Protein AF-A0AAU5V7B5-F1 (afdb_monomer_lite)

pLDDT: mean 93.6, std 5.49, range [59.88, 98.06]

Sequence (123 aa):
MTKDEALDRLRQLARAQAFGRHVGSDRLIQAGLDALLADVDAPSLALLAGLGRREEHEARELFDHVVDELGLGFEVPADPTAARWALAHWLAAQIVDGSLDPATGADLIWVEAASELGYPNRL

Secondary structure (DSSP, 8-state):
--HHHHHHHHHHHHHHHHTT----HHHHHHHHHHHHHTT---TTHHHHHH--TTTTTTHHHHHHHHHHHTT---PPPSSHHHHHHHHHHHHHHHHHHTSS-HHHHHHHHIIIIITTTT--S--

Foldseek 3Di:
DALVVLLVLLLLVQVCVLLVHDDFLVSLLVSLLVNVVNVNDAPLSVVSVPDDPVCSVCNVVSSVRRCVRVVSHDHQDPPPLSNLVVVLVSLVVCCVVVVDPPVRSVVCNVPRRCVVNVNDPDD

Structure (mmCIF, N/CA/C/O backbone):
data_AF-A0AAU5V7B5-F1
#
_entry.id   AF-A0AAU5V7B5-F1
#
loop_
_atom_site.group_PDB
_atom_site.id
_atom_site.type_symbol
_atom_site.label_atom_id
_atom_site.label_alt_id
_atom_site.label_comp_id
_atom_site.label_asym_id
_atom_site.label_entity_id
_atom_site.label_seq_id
_atom_site.pdbx_PDB_ins_code
_atom_site.Cartn_x
_atom_site.Cartn_y
_atom_site.Cartn_z
_atom_site.occupancy
_atom_site.B_iso_or_equiv
_atom_site.auth_seq_id
_atom_site.auth_comp_id
_atom_site.auth_asym_id
_atom_site.auth_atom_id
_atom_site.pdbx_PDB_model_num
ATOM 1 N N . MET A 1 1 ? -16.663 -6.141 1.498 1.00 83.81 1 MET A N 1
ATOM 2 C CA . MET A 1 1 ? -15.204 -6.259 1.562 1.00 83.81 1 MET A CA 1
ATOM 3 C C . MET A 1 1 ? -14.858 -7.294 2.617 1.00 83.81 1 MET A C 1
ATOM 5 O O . MET A 1 1 ? -15.488 -7.285 3.669 1.00 83.81 1 MET A O 1
ATOM 9 N N . THR A 1 2 ? -13.959 -8.219 2.309 1.00 95.19 2 THR A N 1
ATOM 10 C CA . THR A 1 2 ? -13.491 -9.275 3.218 1.00 95.19 2 THR A CA 1
ATOM 11 C C . THR A 1 2 ? -12.223 -8.845 3.960 1.00 95.19 2 THR A C 1
ATOM 13 O O . THR A 1 2 ? -11.592 -7.850 3.605 1.00 95.19 2 THR A O 1
ATOM 16 N N . LYS A 1 3 ? -11.823 -9.613 4.982 1.00 96.06 3 LYS A N 1
ATOM 17 C CA . LYS A 1 3 ? -10.556 -9.400 5.698 1.00 96.06 3 LYS A CA 1
ATOM 18 C C . LYS A 1 3 ? -9.346 -9.447 4.762 1.00 96.06 3 LYS A C 1
ATOM 20 O O . LYS A 1 3 ? -8.467 -8.597 4.859 1.00 96.06 3 LYS A O 1
ATOM 25 N N . ASP A 1 4 ? -9.329 -10.403 3.836 1.00 95.62 4 ASP A N 1
ATOM 26 C CA . ASP A 1 4 ? -8.232 -10.565 2.877 1.00 95.62 4 ASP A CA 1
ATOM 27 C C . ASP A 1 4 ? -8.165 -9.387 1.899 1.00 95.62 4 ASP A C 1
ATOM 29 O O . ASP A 1 4 ? -7.092 -8.833 1.681 1.00 95.62 4 ASP A O 1
ATOM 33 N N . GLU A 1 5 ? -9.315 -8.931 1.391 1.00 94.50 5 GLU A N 1
ATOM 34 C CA . GLU A 1 5 ? -9.392 -7.746 0.525 1.00 94.50 5 GLU A CA 1
ATOM 35 C C . GLU A 1 5 ? -8.903 -6.481 1.246 1.00 94.50 5 GLU A C 1
ATOM 37 O O . GLU A 1 5 ? -8.205 -5.657 0.652 1.00 94.50 5 GLU A O 1
ATOM 42 N N . ALA A 1 6 ? -9.231 -6.329 2.533 1.00 96.50 6 ALA A N 1
ATOM 43 C CA . ALA A 1 6 ? -8.771 -5.202 3.334 1.00 96.50 6 ALA A CA 1
ATOM 44 C C . ALA A 1 6 ? -7.255 -5.254 3.592 1.00 96.50 6 ALA A C 1
ATOM 46 O O . ALA A 1 6 ? -6.567 -4.242 3.448 1.00 96.50 6 ALA A O 1
ATOM 47 N N . LEU A 1 7 ? -6.709 -6.433 3.913 1.00 97.12 7 LEU A N 1
ATOM 48 C CA . LEU A 1 7 ? -5.264 -6.627 4.072 1.00 97.12 7 LEU A CA 1
ATOM 49 C C . LEU A 1 7 ? -4.512 -6.349 2.771 1.00 97.12 7 LEU A C 1
ATOM 51 O O . LEU A 1 7 ? -3.491 -5.661 2.785 1.00 97.12 7 LEU A O 1
ATOM 55 N N . ASP A 1 8 ? -5.024 -6.828 1.640 1.00 94.69 8 ASP A N 1
ATOM 56 C CA . ASP A 1 8 ? -4.435 -6.545 0.335 1.00 94.69 8 ASP A CA 1
ATOM 57 C C . ASP A 1 8 ? -4.505 -5.056 0.006 1.00 94.69 8 ASP A C 1
ATOM 59 O O . ASP A 1 8 ? -3.530 -4.486 -0.488 1.00 94.69 8 ASP A O 1
ATOM 63 N N . ARG A 1 9 ? -5.598 -4.375 0.366 1.00 95.06 9 ARG A N 1
ATOM 64 C CA . ARG A 1 9 ? -5.693 -2.923 0.211 1.00 95.06 9 ARG A CA 1
ATOM 65 C C . ARG A 1 9 ? -4.625 -2.188 1.023 1.00 95.06 9 ARG A C 1
ATOM 67 O O . ARG A 1 9 ? -3.964 -1.307 0.469 1.00 95.06 9 ARG A O 1
ATOM 74 N N . LEU A 1 10 ? -4.423 -2.555 2.289 1.00 97.00 10 LEU A N 1
ATOM 75 C CA . LEU A 1 10 ? -3.373 -1.982 3.139 1.00 97.00 10 LEU A CA 1
ATOM 76 C C . LEU A 1 10 ? -1.974 -2.243 2.556 1.00 97.00 10 LEU A C 1
ATOM 78 O O . LEU A 1 10 ? -1.183 -1.307 2.446 1.00 97.00 10 LEU A O 1
ATOM 82 N N . ARG A 1 11 ? -1.691 -3.466 2.079 1.00 96.06 11 ARG A N 1
ATOM 83 C CA . ARG A 1 11 ? -0.420 -3.806 1.400 1.00 96.06 11 ARG A CA 1
ATOM 84 C C . ARG A 1 11 ? -0.171 -2.946 0.168 1.00 96.06 11 ARG A C 1
ATOM 86 O O . ARG A 1 11 ? 0.941 -2.464 -0.034 1.00 96.06 11 ARG A O 1
ATOM 93 N N . GLN A 1 12 ? -1.194 -2.742 -0.660 1.00 95.00 12 GLN A N 1
ATOM 94 C CA . GLN A 1 12 ? -1.072 -1.931 -1.872 1.00 95.00 12 GLN A CA 1
ATOM 95 C C . GLN A 1 12 ? -0.741 -0.473 -1.538 1.00 95.00 12 GLN A C 1
ATOM 97 O O . GLN A 1 12 ? 0.100 0.142 -2.197 1.00 95.00 12 GLN A O 1
ATOM 102 N N . LEU A 1 13 ? -1.360 0.075 -0.490 1.00 96.00 13 LEU A N 1
ATOM 103 C CA . LEU A 1 13 ? -1.061 1.424 -0.016 1.00 96.00 13 LEU A CA 1
ATOM 104 C C . LEU A 1 13 ? 0.353 1.509 0.567 1.00 96.00 13 LEU A C 1
ATOM 106 O O . LEU A 1 13 ? 1.095 2.402 0.169 1.00 96.00 13 LEU A O 1
ATOM 110 N N . ALA A 1 14 ? 0.762 0.561 1.415 1.00 96.44 14 ALA A N 1
ATOM 111 C CA . ALA A 1 14 ? 2.116 0.490 1.967 1.00 96.44 14 ALA A CA 1
ATOM 112 C C . ALA A 1 14 ? 3.182 0.445 0.864 1.00 96.44 14 ALA A C 1
ATOM 114 O O . ALA A 1 14 ? 4.141 1.215 0.872 1.00 96.44 14 ALA A O 1
ATOM 115 N N . ARG A 1 15 ? 2.968 -0.388 -0.160 1.00 95.81 15 ARG A N 1
ATOM 116 C CA . ARG A 1 15 ? 3.875 -0.496 -1.305 1.00 95.81 15 ARG A CA 1
ATOM 117 C C . ARG A 1 15 ? 3.933 0.784 -2.137 1.00 95.81 15 ARG A C 1
ATOM 119 O O . ARG A 1 15 ? 5.016 1.173 -2.570 1.00 95.81 15 ARG A O 1
ATOM 126 N N . ALA A 1 16 ? 2.806 1.470 -2.325 1.00 94.19 16 ALA A N 1
ATOM 127 C CA . ALA A 1 16 ? 2.794 2.775 -2.981 1.00 94.19 16 ALA A CA 1
ATOM 128 C C . ALA A 1 16 ? 3.651 3.794 -2.211 1.00 94.19 16 ALA A C 1
ATOM 130 O O . ALA A 1 16 ? 4.448 4.504 -2.826 1.00 94.19 16 ALA A O 1
ATOM 131 N N . GLN A 1 17 ? 3.535 3.830 -0.879 1.00 93.31 17 GLN A N 1
ATOM 132 C CA . GLN A 1 17 ? 4.354 4.706 -0.040 1.00 93.31 17 GLN A CA 1
ATOM 133 C C . GLN A 1 17 ? 5.844 4.356 -0.108 1.00 93.31 17 GLN A C 1
ATOM 135 O O . GLN A 1 17 ? 6.666 5.260 -0.239 1.00 93.31 17 GLN A O 1
ATOM 140 N N . ALA A 1 18 ? 6.186 3.065 -0.085 1.00 94.25 18 ALA A N 1
ATOM 141 C CA . ALA A 1 18 ? 7.564 2.591 -0.181 1.00 94.25 18 ALA A CA 1
ATOM 142 C C . ALA A 1 18 ? 8.238 3.030 -1.493 1.00 94.25 18 ALA A C 1
ATOM 144 O O . ALA A 1 18 ? 9.394 3.443 -1.493 1.00 94.25 18 ALA A O 1
ATOM 145 N N . PHE A 1 19 ? 7.497 3.042 -2.606 1.00 93.19 19 PHE A N 1
ATOM 146 C CA . PHE A 1 19 ? 7.961 3.610 -3.879 1.00 93.19 19 PHE A CA 1
ATOM 147 C C . PHE A 1 19 ? 7.942 5.151 -3.931 1.00 93.19 19 PHE A C 1
ATOM 149 O O . PHE A 1 19 ? 8.151 5.734 -4.993 1.00 93.19 19 PHE A O 1
ATOM 156 N N . GLY A 1 20 ? 7.679 5.831 -2.813 1.00 90.62 20 GLY A N 1
ATOM 157 C CA . GLY A 1 20 ? 7.639 7.290 -2.722 1.00 90.62 20 GLY A CA 1
ATOM 158 C C . GLY A 1 20 ? 6.394 7.925 -3.344 1.00 90.62 20 GLY A C 1
ATOM 159 O O . GLY A 1 20 ? 6.364 9.139 -3.551 1.00 90.62 20 GLY A O 1
ATOM 160 N N . ARG A 1 21 ? 5.353 7.143 -3.660 1.00 90.25 21 ARG A N 1
ATOM 161 C CA . ARG A 1 21 ? 4.119 7.682 -4.243 1.00 90.25 21 ARG A CA 1
ATOM 162 C C . ARG A 1 21 ? 3.285 8.357 -3.160 1.00 90.25 21 ARG A C 1
ATOM 164 O O . ARG A 1 21 ? 3.111 7.844 -2.053 1.00 90.25 21 ARG A O 1
ATOM 171 N N . HIS A 1 22 ? 2.726 9.515 -3.498 1.00 89.50 22 HIS A N 1
ATOM 172 C CA . HIS A 1 22 ? 1.836 10.225 -2.591 1.00 89.50 22 HIS A CA 1
ATOM 173 C C . HIS A 1 22 ? 0.508 9.469 -2.435 1.00 89.50 22 HIS A C 1
ATOM 175 O O . HIS A 1 22 ? -0.146 9.113 -3.417 1.00 89.50 22 HIS A O 1
ATOM 181 N N . VAL A 1 23 ? 0.102 9.259 -1.183 1.00 91.00 23 VAL A N 1
ATOM 182 C CA . VAL A 1 23 ? -1.187 8.673 -0.807 1.00 91.00 23 VAL A CA 1
ATOM 183 C C . VAL A 1 23 ? -1.859 9.658 0.139 1.00 91.00 23 VAL A C 1
ATOM 185 O O . VAL A 1 23 ? -1.293 9.969 1.188 1.00 91.00 23 VAL A O 1
ATOM 188 N N . GLY A 1 24 ? -3.027 10.164 -0.256 1.00 92.94 24 GLY A N 1
ATOM 189 C CA . GLY A 1 24 ? -3.793 11.113 0.548 1.00 92.94 24 GLY A CA 1
ATOM 190 C C . GLY A 1 24 ? -4.235 10.507 1.879 1.00 92.94 24 GLY A C 1
ATOM 191 O O . GLY A 1 24 ? -4.549 9.315 1.949 1.00 92.94 24 GLY A O 1
ATOM 192 N N . SER A 1 25 ? -4.246 11.325 2.932 1.00 94.38 25 SER A N 1
ATOM 193 C CA . SER A 1 25 ? -4.656 10.912 4.279 1.00 94.38 25 SER A CA 1
ATOM 194 C C . SER A 1 25 ? -6.071 10.336 4.305 1.00 94.38 25 SER A C 1
ATOM 196 O O . SER A 1 25 ? -6.314 9.347 4.988 1.00 94.38 25 SER A O 1
ATOM 198 N N . ASP A 1 26 ? -6.980 10.883 3.495 1.00 94.19 26 ASP A N 1
ATOM 199 C CA . ASP A 1 26 ? -8.343 10.384 3.307 1.00 94.19 26 ASP A CA 1
ATOM 200 C C . ASP A 1 26 ? -8.361 8.902 2.912 1.00 94.19 26 ASP A C 1
ATOM 202 O O . ASP A 1 26 ? -9.105 8.109 3.486 1.00 94.19 26 ASP A O 1
ATOM 206 N N . ARG A 1 27 ? -7.488 8.497 1.984 1.00 95.19 27 ARG A N 1
ATOM 207 C CA . ARG A 1 27 ? -7.382 7.104 1.539 1.00 95.19 27 ARG A CA 1
ATOM 208 C C . ARG A 1 27 ? -6.812 6.187 2.614 1.00 95.19 27 ARG A C 1
ATOM 210 O O . ARG A 1 27 ? -7.239 5.038 2.684 1.00 95.19 27 ARG A O 1
ATOM 217 N N . LEU A 1 28 ? -5.865 6.672 3.418 1.00 96.94 28 LEU A N 1
ATOM 218 C CA . LEU A 1 28 ? -5.295 5.904 4.531 1.00 96.94 28 LEU A CA 1
ATOM 219 C C . LEU A 1 28 ? -6.347 5.666 5.618 1.00 96.94 28 LEU A C 1
ATOM 221 O O . LEU A 1 28 ? -6.539 4.531 6.041 1.00 96.94 28 LEU A O 1
ATOM 225 N N . ILE A 1 29 ? -7.079 6.717 5.995 1.00 96.81 29 ILE A N 1
ATOM 226 C CA . ILE A 1 29 ? -8.157 6.654 6.991 1.00 96.81 29 ILE A CA 1
ATOM 227 C C . ILE A 1 29 ? -9.269 5.718 6.515 1.00 96.81 29 ILE A C 1
ATOM 229 O O . ILE A 1 29 ? -9.702 4.849 7.268 1.00 96.81 29 ILE A O 1
ATOM 233 N N . GLN A 1 30 ? -9.705 5.847 5.255 1.00 96.38 30 GLN A N 1
ATOM 234 C CA . GLN A 1 30 ? -10.726 4.956 4.698 1.00 96.38 30 GLN A CA 1
ATOM 235 C C . GLN A 1 30 ? -10.263 3.499 4.681 1.00 96.38 30 GLN A C 1
ATOM 237 O O . GLN A 1 30 ? -11.014 2.644 5.128 1.00 96.38 30 GLN A O 1
ATOM 242 N N . ALA A 1 31 ? -9.024 3.211 4.265 1.00 97.06 31 ALA A N 1
ATOM 243 C CA . ALA A 1 31 ? -8.489 1.849 4.306 1.00 97.06 31 ALA A CA 1
ATOM 244 C C . ALA A 1 31 ? -8.382 1.294 5.740 1.00 97.06 31 ALA A C 1
ATOM 246 O O . ALA A 1 31 ? -8.601 0.103 5.954 1.00 97.06 31 ALA A O 1
ATOM 247 N N . GLY A 1 32 ? -8.081 2.153 6.718 1.00 97.12 32 GLY A N 1
ATOM 248 C CA . GLY A 1 32 ? -8.097 1.801 8.135 1.00 97.12 32 GLY A CA 1
ATOM 249 C C . GLY A 1 32 ? -9.496 1.429 8.633 1.00 97.12 32 GLY A C 1
ATOM 250 O O . GLY A 1 32 ? -9.672 0.389 9.264 1.00 97.12 32 GLY A O 1
ATOM 251 N N . LEU A 1 33 ? -10.504 2.242 8.302 1.00 97.12 33 LEU A N 1
ATOM 252 C CA . LEU A 1 33 ? -11.907 1.980 8.641 1.00 97.12 33 LEU A CA 1
ATOM 253 C C . LEU A 1 33 ? -12.415 0.690 7.996 1.00 97.12 33 LEU A C 1
ATOM 255 O O . LEU A 1 33 ? -13.033 -0.141 8.656 1.00 97.12 33 LEU A O 1
ATOM 259 N N . ASP A 1 34 ? -12.115 0.525 6.716 1.00 97.56 34 ASP A N 1
ATOM 260 C CA . ASP A 1 34 ? -12.403 -0.661 5.931 1.00 97.56 34 ASP A CA 1
ATOM 261 C C . ASP A 1 34 ? -11.847 -1.921 6.619 1.00 97.56 34 ASP A C 1
ATOM 263 O O . ASP A 1 34 ? -12.585 -2.876 6.877 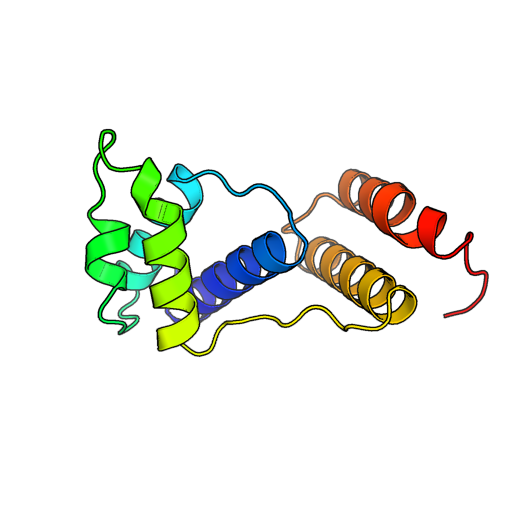1.00 97.56 34 ASP A O 1
ATOM 267 N N . ALA A 1 35 ? -10.562 -1.919 6.976 1.00 97.75 35 ALA A N 1
ATOM 268 C CA . ALA A 1 35 ? -9.925 -3.041 7.659 1.00 97.75 35 ALA A CA 1
ATOM 269 C C . ALA A 1 35 ? -10.494 -3.294 9.063 1.00 97.75 35 ALA A C 1
ATOM 271 O O . ALA A 1 35 ? -10.690 -4.453 9.436 1.00 97.75 35 ALA A O 1
ATOM 272 N N . LEU A 1 36 ? -10.827 -2.238 9.811 1.00 97.25 36 LEU A N 1
ATOM 273 C CA . LEU A 1 36 ? -11.462 -2.360 11.123 1.00 97.25 36 LEU A CA 1
ATOM 274 C C . LEU A 1 36 ? -12.840 -3.034 11.019 1.00 97.25 36 LEU A C 1
ATOM 276 O O . LEU A 1 36 ? -13.150 -3.929 11.799 1.00 97.25 36 LEU A O 1
ATOM 280 N N . LEU A 1 37 ? -13.651 -2.649 10.028 1.00 97.44 37 LEU A N 1
ATOM 281 C CA . LEU A 1 37 ? -14.962 -3.255 9.761 1.00 97.44 37 LEU A CA 1
ATOM 282 C C . LEU A 1 37 ? -14.869 -4.704 9.257 1.00 97.44 37 LEU A C 1
ATOM 284 O O . LEU A 1 37 ? -15.859 -5.433 9.310 1.00 97.44 37 LEU A O 1
ATOM 288 N N . ALA A 1 38 ? -13.703 -5.112 8.759 1.00 97.62 38 ALA A N 1
ATOM 289 C CA . ALA A 1 38 ? -13.416 -6.464 8.293 1.00 97.62 38 ALA A CA 1
ATOM 290 C C . ALA A 1 38 ? -12.736 -7.349 9.363 1.00 97.62 38 ALA A C 1
ATOM 292 O O . ALA A 1 38 ? -12.173 -8.392 9.020 1.00 97.62 38 ALA A O 1
ATOM 293 N N . ASP A 1 39 ? -12.770 -6.943 10.638 1.00 96.81 39 ASP A N 1
ATOM 294 C CA . ASP A 1 39 ? -12.166 -7.650 11.778 1.00 96.81 39 ASP A CA 1
ATOM 295 C C . ASP A 1 39 ? -10.642 -7.890 11.624 1.00 96.81 39 ASP A C 1
ATOM 297 O O . ASP A 1 39 ? -10.097 -8.932 12.022 1.00 96.81 39 ASP A O 1
ATOM 301 N N . VAL A 1 40 ? -9.919 -6.944 11.007 1.00 97.62 40 VAL A N 1
ATOM 302 C CA . VAL A 1 40 ? -8.448 -6.892 11.084 1.00 97.62 40 VAL A CA 1
ATOM 303 C C . VAL A 1 40 ? -8.048 -6.402 12.476 1.00 97.62 40 VAL A C 1
ATOM 305 O O . VAL A 1 40 ? -8.589 -5.420 12.973 1.00 97.62 40 VAL A O 1
ATOM 308 N N . ASP A 1 41 ? -7.099 -7.096 13.103 1.00 95.31 41 ASP A N 1
ATOM 309 C CA . ASP A 1 41 ? -6.661 -6.812 14.470 1.00 95.31 41 ASP A CA 1
ATOM 310 C C . ASP A 1 41 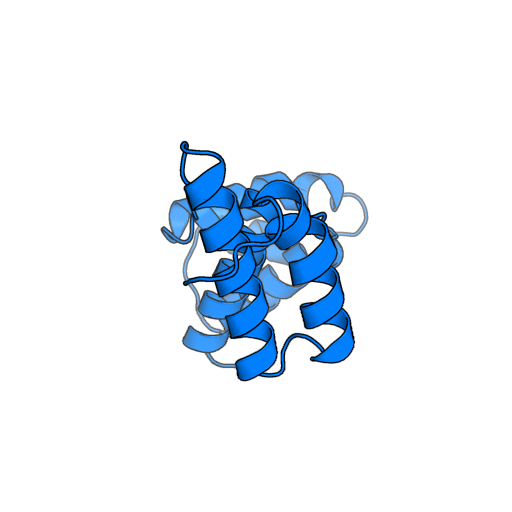? -5.266 -6.181 14.453 1.00 95.31 41 ASP A C 1
ATOM 312 O O . ASP A 1 41 ? -4.292 -6.835 14.077 1.00 95.31 41 ASP A O 1
ATOM 316 N N . ALA A 1 42 ? -5.202 -4.899 14.807 1.00 96.12 42 ALA A N 1
ATOM 317 C CA . ALA A 1 42 ? -3.979 -4.118 14.948 1.00 96.12 42 ALA A CA 1
ATOM 318 C C . ALA A 1 42 ? -4.235 -2.947 15.920 1.00 96.12 42 ALA A C 1
ATOM 320 O O . ALA A 1 42 ? -5.207 -2.207 15.722 1.00 96.12 42 ALA A O 1
ATOM 321 N N . PRO A 1 43 ? -3.406 -2.758 16.966 1.00 95.31 43 PRO A N 1
ATOM 322 C CA . PRO A 1 43 ? -3.600 -1.706 17.965 1.00 95.31 43 PRO A CA 1
ATOM 323 C C . PRO A 1 43 ? -3.793 -0.301 17.382 1.00 95.31 43 PRO A C 1
ATOM 325 O O . PRO A 1 43 ? -4.666 0.442 17.838 1.00 95.31 43 PRO A O 1
ATOM 328 N N . SER A 1 44 ? -3.021 0.055 16.354 1.00 97.25 44 SER A N 1
ATOM 329 C CA . SER A 1 44 ? -3.052 1.392 15.752 1.00 97.25 44 SER A CA 1
ATOM 330 C C . SER A 1 44 ? -4.197 1.583 14.747 1.00 97.25 44 SER A C 1
ATOM 332 O O . SER A 1 44 ? -4.502 2.709 14.349 1.00 97.25 44 SER A O 1
ATOM 334 N N . LEU A 1 45 ? -4.895 0.507 14.365 1.00 9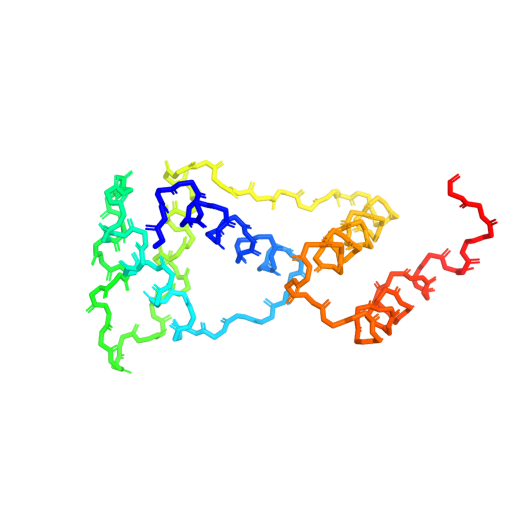7.19 45 LEU A N 1
ATOM 335 C CA . LEU A 1 45 ? -5.925 0.539 13.322 1.00 97.19 45 LEU A CA 1
ATOM 336 C C . LEU A 1 45 ? -7.166 1.328 13.735 1.00 97.19 45 LEU A C 1
ATOM 338 O O . LEU A 1 45 ? -7.694 2.115 12.950 1.00 97.19 45 LEU A O 1
ATOM 342 N N . ALA A 1 46 ? -7.615 1.151 14.979 1.00 95.88 46 ALA A N 1
ATOM 343 C CA . ALA A 1 46 ? -8.759 1.889 15.506 1.00 95.88 46 ALA A CA 1
ATOM 344 C C . ALA A 1 46 ? -8.471 3.396 15.610 1.00 95.88 46 ALA A C 1
ATOM 346 O O . ALA A 1 46 ? -9.370 4.207 15.390 1.00 95.88 46 ALA A O 1
ATOM 347 N N . LEU A 1 47 ? -7.218 3.770 15.900 1.00 97.12 47 LEU A N 1
ATOM 348 C CA . LEU A 1 47 ? -6.784 5.167 15.936 1.00 97.12 47 LEU A CA 1
ATOM 349 C C . LEU A 1 47 ? -6.799 5.771 14.530 1.00 97.12 47 LEU A C 1
ATOM 351 O O . LEU A 1 47 ? -7.418 6.811 14.328 1.00 97.12 47 LEU A O 1
ATOM 355 N N . LEU A 1 48 ? -6.212 5.076 13.548 1.00 97.44 48 LEU A N 1
ATOM 356 C CA . LEU A 1 48 ? -6.219 5.494 12.144 1.00 97.44 48 LEU A CA 1
ATOM 357 C C . LEU A 1 48 ? -7.646 5.677 11.602 1.00 97.44 48 LEU A C 1
ATOM 359 O O . LEU A 1 48 ? -7.950 6.695 10.983 1.00 97.44 48 LEU A O 1
ATOM 363 N N . ALA A 1 49 ? -8.526 4.702 11.844 1.00 96.44 49 ALA A N 1
ATOM 364 C CA . ALA A 1 49 ? -9.919 4.733 11.398 1.00 96.44 49 ALA A CA 1
ATOM 365 C C . ALA A 1 49 ? -10.739 5.852 12.067 1.00 96.44 49 ALA A C 1
ATOM 367 O O . ALA A 1 49 ? -11.737 6.309 11.509 1.00 96.44 49 ALA A O 1
ATOM 368 N N . GLY A 1 50 ? -10.334 6.267 13.270 1.00 95.06 50 GLY A N 1
ATOM 369 C CA . GLY A 1 50 ? -11.010 7.277 14.077 1.00 95.06 50 GLY A CA 1
ATOM 370 C C . GLY A 1 50 ? -10.599 8.721 13.789 1.00 95.06 50 GLY A C 1
ATOM 371 O O . GLY A 1 50 ? -11.225 9.625 14.345 1.00 95.06 50 GLY A O 1
ATOM 372 N N . LEU A 1 51 ? -9.584 8.959 12.950 1.00 95.25 51 LEU A N 1
ATOM 373 C CA . LEU A 1 51 ? -9.061 10.305 12.705 1.00 95.25 51 LEU A CA 1
ATOM 374 C C . LEU A 1 51 ? -10.118 11.242 12.109 1.00 95.25 51 LEU A C 1
ATOM 376 O O . LEU A 1 51 ? -10.730 10.968 11.072 1.00 95.25 51 LEU A O 1
ATOM 380 N N . GLY A 1 52 ? -10.293 12.400 12.748 1.00 87.88 52 GLY A N 1
ATOM 381 C CA . GLY A 1 52 ? -11.112 13.482 12.223 1.00 87.88 52 GLY A CA 1
ATOM 382 C C . GLY A 1 52 ? -10.352 14.377 11.239 1.00 87.88 52 GLY A C 1
ATOM 383 O O . GLY A 1 52 ? -9.129 14.353 11.139 1.00 87.88 52 GLY A O 1
ATOM 384 N N . ARG A 1 53 ? -11.073 15.291 10.572 1.00 82.31 53 ARG A N 1
ATOM 385 C CA . ARG A 1 53 ? -10.490 16.242 9.594 1.00 82.31 53 ARG A CA 1
ATOM 386 C C . ARG A 1 53 ? -9.326 17.093 10.122 1.00 82.31 53 ARG A C 1
ATOM 388 O O . ARG A 1 53 ? -8.549 17.619 9.337 1.00 82.31 53 ARG A O 1
ATOM 395 N N . ARG A 1 54 ? -9.241 17.316 11.438 1.00 85.75 54 ARG A N 1
ATOM 396 C CA . ARG A 1 54 ? -8.165 18.118 12.056 1.00 85.75 54 ARG A CA 1
ATOM 397 C C . ARG A 1 54 ? -6.896 17.305 12.321 1.00 85.75 54 ARG A C 1
ATOM 399 O O . ARG A 1 54 ? -5.834 17.895 12.484 1.00 85.75 54 ARG A O 1
ATOM 406 N N . GLU A 1 55 ? -7.009 15.984 12.321 1.00 89.38 55 GLU A N 1
ATOM 407 C CA . GLU A 1 55 ? -5.953 15.037 12.688 1.00 89.38 55 GLU A CA 1
ATOM 408 C C . GLU A 1 55 ? -5.453 14.266 11.452 1.00 89.38 55 GLU A C 1
ATOM 410 O O . GLU A 1 55 ? -4.588 13.410 11.554 1.00 89.38 55 GLU A O 1
ATOM 415 N N . GLU A 1 56 ? -5.923 14.607 10.241 1.00 87.62 56 GLU A N 1
ATOM 416 C CA . GLU A 1 56 ? -5.498 13.975 8.976 1.00 87.62 56 GLU A CA 1
ATOM 417 C C . GLU A 1 56 ? -3.976 14.007 8.748 1.00 87.62 56 GLU A C 1
ATOM 419 O O . GLU A 1 56 ? -3.442 13.196 7.990 1.00 87.62 56 GLU A O 1
ATOM 424 N N . HIS A 1 57 ? -3.268 14.931 9.398 1.00 89.75 57 HIS A N 1
ATOM 425 C CA . HIS A 1 57 ? -1.812 15.007 9.363 1.00 89.75 57 HIS A CA 1
ATOM 426 C C . HIS A 1 57 ? -1.128 13.826 10.081 1.00 89.75 57 HIS A C 1
ATOM 428 O O . HIS A 1 57 ? -0.024 13.456 9.692 1.00 89.75 57 HIS A O 1
ATOM 434 N N . GLU A 1 58 ? -1.796 13.193 11.050 1.00 94.94 58 GLU A N 1
ATOM 435 C CA . GLU A 1 58 ? -1.320 12.013 11.794 1.00 94.94 58 GLU A CA 1
ATOM 436 C C . GLU A 1 58 ? -1.567 10.702 11.031 1.00 94.94 58 GLU A C 1
ATOM 438 O O . GLU A 1 58 ? -0.972 9.669 11.337 1.00 94.94 58 GLU A O 1
ATOM 443 N N . ALA A 1 59 ? -2.409 10.728 9.989 1.00 96.00 59 ALA A N 1
ATOM 444 C CA . ALA A 1 59 ? -2.811 9.532 9.246 1.00 96.00 59 ALA A CA 1
ATOM 445 C C . ALA A 1 59 ? -1.632 8.767 8.642 1.00 96.00 59 ALA A C 1
ATOM 447 O O . ALA A 1 59 ? -1.711 7.552 8.485 1.00 96.00 59 ALA A O 1
ATOM 448 N N . ARG A 1 60 ? -0.547 9.465 8.286 1.00 94.69 60 ARG A N 1
ATOM 449 C CA . ARG A 1 60 ? 0.657 8.821 7.758 1.00 94.69 60 ARG A CA 1
ATOM 450 C C . ARG A 1 60 ? 1.342 7.967 8.820 1.00 94.69 60 ARG A C 1
ATOM 452 O O . ARG A 1 60 ? 1.534 6.784 8.591 1.00 94.69 60 ARG A O 1
ATOM 459 N N . GLU A 1 61 ? 1.649 8.561 9.965 1.00 96.25 61 GLU A N 1
ATOM 460 C CA . GLU A 1 61 ? 2.360 7.897 11.061 1.00 96.25 61 GLU A CA 1
ATOM 461 C C . GLU A 1 61 ? 1.553 6.718 11.619 1.00 96.25 61 GLU A C 1
ATOM 463 O O . GLU A 1 61 ? 2.074 5.615 11.766 1.00 96.25 61 GLU A O 1
ATOM 468 N N . LEU A 1 62 ? 0.247 6.905 11.828 1.00 97.56 62 LEU A N 1
ATOM 469 C CA . LEU A 1 62 ? -0.632 5.823 12.278 1.00 97.56 62 LEU A CA 1
ATOM 470 C C . LEU A 1 62 ? -0.758 4.697 11.248 1.00 97.56 62 LEU A C 1
ATOM 472 O O . LEU A 1 62 ? -0.851 3.529 11.621 1.00 97.56 62 LEU A O 1
ATOM 476 N N . PHE A 1 63 ? -0.749 5.024 9.955 1.00 97.75 63 PHE A N 1
ATOM 477 C CA . PHE A 1 63 ? -0.734 4.006 8.913 1.00 97.75 63 PHE A CA 1
ATOM 478 C C . PHE A 1 63 ? 0.577 3.215 8.908 1.00 97.75 63 PHE A C 1
ATOM 480 O O . PHE A 1 63 ? 0.529 1.994 8.773 1.00 97.75 63 PHE A O 1
ATOM 487 N N . ASP A 1 64 ? 1.719 3.873 9.103 1.00 96.75 64 ASP A N 1
ATOM 488 C CA . ASP A 1 64 ? 3.017 3.200 9.190 1.00 96.75 64 ASP A CA 1
ATOM 489 C C . ASP A 1 64 ? 3.042 2.220 10.377 1.00 96.75 64 ASP A C 1
ATOM 491 O O . ASP A 1 64 ? 3.423 1.062 10.211 1.00 96.75 64 ASP A O 1
ATOM 495 N N . HIS A 1 65 ? 2.494 2.612 11.534 1.00 97.94 65 HIS A N 1
ATOM 496 C CA . HIS A 1 65 ? 2.319 1.698 12.667 1.00 97.94 65 HIS A CA 1
ATOM 497 C C . HIS A 1 65 ? 1.432 0.491 12.343 1.00 97.94 65 HIS A C 1
ATOM 499 O O . HIS A 1 65 ? 1.801 -0.635 12.664 1.00 97.94 65 HIS A O 1
ATOM 505 N N . VAL A 1 66 ? 0.293 0.690 11.670 1.00 98.06 66 VAL A N 1
ATOM 506 C CA . VAL A 1 66 ? -0.576 -0.422 11.237 1.00 98.06 66 VAL A CA 1
ATOM 507 C C . VAL A 1 66 ? 0.168 -1.377 10.301 1.00 98.06 66 VAL A C 1
ATOM 509 O O . VAL A 1 66 ? 0.032 -2.595 10.414 1.00 98.06 66 VAL A O 1
ATOM 512 N N . VAL A 1 67 ? 0.949 -0.838 9.363 1.00 97.81 67 VAL A N 1
ATOM 513 C CA . VAL A 1 67 ? 1.740 -1.630 8.414 1.00 97.81 67 VAL A CA 1
ATOM 514 C C . VAL A 1 67 ? 2.797 -2.463 9.136 1.00 97.81 6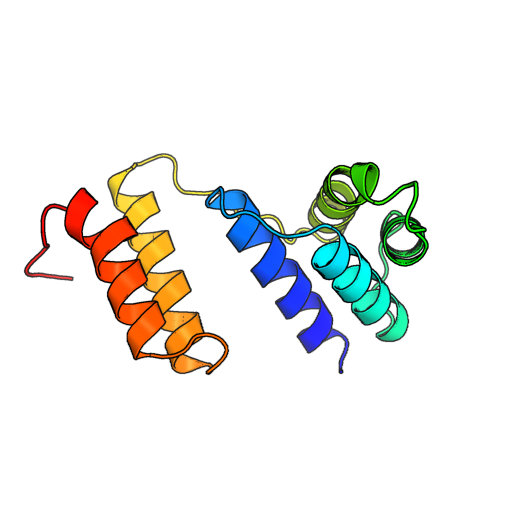7 VAL A C 1
ATOM 516 O O . VAL A 1 67 ? 2.942 -3.646 8.815 1.00 97.81 67 VAL A O 1
ATOM 519 N N . ASP A 1 68 ? 3.482 -1.881 10.118 1.00 97.44 68 ASP A N 1
ATOM 520 C CA . ASP A 1 68 ? 4.488 -2.567 10.929 1.00 97.44 68 ASP A CA 1
ATOM 521 C C . ASP A 1 68 ? 3.861 -3.654 11.817 1.00 97.44 68 ASP A C 1
ATOM 523 O O . ASP A 1 68 ? 4.323 -4.796 11.819 1.00 97.44 68 ASP A O 1
ATOM 527 N N . GLU A 1 69 ? 2.770 -3.335 12.520 1.00 97.94 69 GLU A N 1
ATOM 528 C CA . GLU A 1 69 ? 2.034 -4.261 13.395 1.00 97.94 69 GLU A CA 1
ATOM 529 C C . GLU A 1 69 ? 1.524 -5.494 12.634 1.00 97.94 69 GLU A C 1
ATOM 531 O O . GLU A 1 69 ? 1.574 -6.616 13.142 1.00 97.94 69 GLU A O 1
ATOM 536 N N . LEU A 1 70 ? 1.056 -5.293 11.399 1.00 96.81 70 LEU A N 1
ATOM 537 C CA . LEU A 1 70 ? 0.510 -6.348 10.544 1.00 96.81 70 LEU A CA 1
ATOM 538 C C . LEU A 1 70 ? 1.565 -7.027 9.653 1.00 96.81 70 LEU A C 1
ATOM 540 O O . LEU A 1 70 ? 1.226 -7.954 8.910 1.00 96.81 70 LEU A O 1
ATOM 544 N N . GLY A 1 71 ? 2.826 -6.580 9.686 1.00 96.31 71 GLY A N 1
ATOM 545 C CA . GLY A 1 71 ? 3.896 -7.111 8.838 1.00 96.31 71 GLY A CA 1
ATOM 546 C C . GLY A 1 71 ? 3.629 -6.936 7.337 1.00 96.31 71 GLY A C 1
ATOM 547 O O . GLY A 1 71 ? 3.939 -7.821 6.540 1.00 96.31 71 GLY A O 1
ATOM 548 N N . LEU A 1 72 ? 3.006 -5.820 6.947 1.00 95.38 72 LEU A N 1
ATOM 549 C CA . LEU A 1 72 ? 2.620 -5.515 5.560 1.00 95.38 72 LEU A CA 1
ATOM 550 C C . LEU A 1 72 ? 3.650 -4.648 4.827 1.00 95.38 72 LEU A C 1
ATOM 552 O O . LEU A 1 72 ? 3.414 -4.256 3.681 1.00 95.38 72 LEU A O 1
ATOM 556 N N . GLY A 1 73 ? 4.762 -4.327 5.492 1.00 91.38 73 GLY A N 1
ATOM 557 C CA . GLY A 1 73 ? 5.830 -3.503 4.946 1.00 91.38 73 GLY A CA 1
ATOM 558 C C . GLY A 1 73 ? 6.388 -4.069 3.641 1.00 91.38 73 GLY A C 1
ATOM 559 O O . GLY A 1 73 ? 6.497 -5.282 3.450 1.00 91.38 73 GLY A O 1
ATOM 560 N N . PHE A 1 74 ? 6.752 -3.170 2.730 1.00 93.06 74 PHE A N 1
ATOM 561 C CA . PHE A 1 74 ? 7.467 -3.511 1.507 1.00 93.06 74 PHE A CA 1
ATOM 562 C C . PHE A 1 74 ? 8.800 -2.775 1.490 1.00 93.06 74 PHE A C 1
ATOM 564 O O . PHE A 1 74 ? 8.838 -1.547 1.441 1.00 93.06 74 PHE A O 1
ATOM 571 N N . GLU A 1 75 ? 9.891 -3.530 1.487 1.00 93.19 75 GLU A N 1
ATOM 572 C CA . GLU A 1 75 ? 11.226 -2.972 1.320 1.00 93.19 75 GLU A CA 1
ATOM 573 C C . GLU A 1 75 ? 11.541 -2.846 -0.170 1.00 93.19 75 GLU A C 1
ATOM 575 O O . GLU A 1 75 ? 11.584 -3.835 -0.909 1.00 93.19 75 GLU A O 1
ATOM 580 N N . VAL A 1 76 ? 11.766 -1.614 -0.630 1.00 92.88 76 VAL A N 1
ATOM 581 C CA . VAL A 1 76 ? 12.263 -1.387 -1.988 1.00 92.88 76 VAL A CA 1
ATOM 582 C C . VAL A 1 76 ? 13.681 -1.958 -2.085 1.00 92.88 76 VAL A C 1
ATOM 584 O O . VAL A 1 76 ? 14.513 -1.641 -1.231 1.00 92.88 76 VAL A O 1
ATOM 587 N N . PRO A 1 77 ? 13.994 -2.770 -3.115 1.00 94.88 77 PRO A N 1
ATOM 588 C CA . PRO A 1 77 ? 15.349 -3.267 -3.317 1.00 94.88 77 PRO A CA 1
ATOM 589 C C . PRO 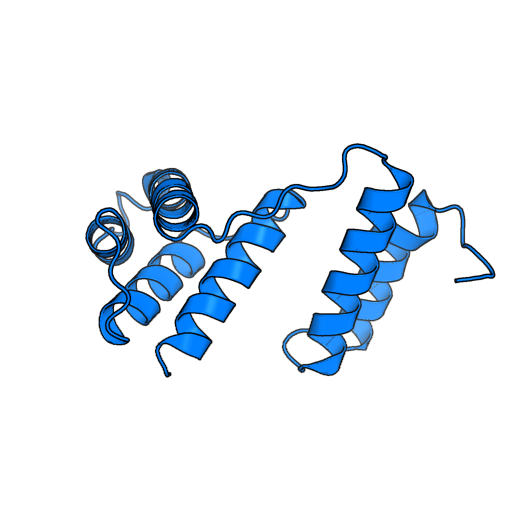A 1 77 ? 16.387 -2.136 -3.314 1.00 94.88 77 PRO A C 1
ATOM 591 O O . PRO A 1 77 ? 16.187 -1.105 -3.950 1.00 94.88 77 PRO A O 1
ATOM 594 N N . ALA A 1 78 ? 17.516 -2.346 -2.632 1.00 93.50 78 ALA A N 1
ATOM 595 C CA . ALA A 1 78 ? 18.583 -1.344 -2.550 1.00 93.50 78 ALA A CA 1
ATOM 596 C C . ALA A 1 78 ? 19.303 -1.113 -3.892 1.00 93.50 78 ALA A C 1
ATOM 598 O O . ALA A 1 78 ? 19.833 -0.029 -4.130 1.00 93.50 78 ALA A O 1
ATOM 599 N N . ASP A 1 79 ? 19.333 -2.127 -4.764 1.00 95.44 79 ASP A N 1
ATOM 600 C CA . ASP A 1 79 ? 19.848 -1.978 -6.123 1.00 95.44 79 ASP A CA 1
ATOM 601 C C . ASP A 1 79 ? 18.860 -1.157 -6.974 1.00 95.44 79 ASP A C 1
ATOM 603 O O . ASP A 1 79 ? 17.707 -1.575 -7.132 1.00 95.44 79 ASP A O 1
ATOM 607 N N . PRO A 1 80 ? 19.283 -0.021 -7.563 1.00 91.62 80 PRO A N 1
ATOM 608 C CA . PRO A 1 80 ? 18.391 0.838 -8.338 1.00 91.62 80 PRO A CA 1
ATOM 609 C C . PRO A 1 80 ? 17.721 0.118 -9.513 1.00 91.62 80 PRO A C 1
ATOM 611 O O . PRO A 1 80 ? 16.552 0.366 -9.801 1.00 91.62 80 PRO A O 1
ATOM 614 N N . THR A 1 81 ? 18.427 -0.803 -10.173 1.00 93.19 81 THR A N 1
ATOM 615 C CA . THR A 1 81 ? 17.882 -1.564 -11.308 1.00 93.19 81 THR A CA 1
ATOM 616 C C . THR A 1 81 ? 16.768 -2.497 -10.833 1.00 93.19 81 THR A C 1
ATOM 618 O O . THR A 1 81 ? 15.668 -2.498 -11.389 1.00 93.19 81 THR A O 1
ATOM 621 N N . ALA A 1 82 ? 17.015 -3.248 -9.759 1.00 94.00 82 ALA A N 1
ATOM 622 C CA . ALA A 1 82 ? 16.032 -4.120 -9.131 1.00 94.00 82 ALA A CA 1
ATOM 623 C C . ALA A 1 82 ? 14.821 -3.337 -8.600 1.00 94.00 82 ALA A C 1
ATOM 625 O O . ALA A 1 82 ? 13.690 -3.797 -8.751 1.00 94.00 82 ALA A O 1
ATOM 626 N N . ALA A 1 83 ? 15.026 -2.140 -8.041 1.00 94.25 83 ALA A N 1
ATOM 627 C CA . ALA A 1 83 ? 13.941 -1.268 -7.594 1.00 94.25 83 ALA A CA 1
ATOM 628 C C . ALA A 1 83 ? 13.014 -0.864 -8.751 1.00 94.25 83 ALA A C 1
ATOM 630 O O . ALA A 1 83 ? 11.789 -0.926 -8.616 1.00 94.25 83 ALA A O 1
ATOM 631 N N . ARG A 1 84 ? 13.580 -0.507 -9.914 1.00 94.50 84 ARG A N 1
ATOM 632 C CA . ARG A 1 84 ? 12.803 -0.139 -11.111 1.00 94.50 84 ARG A CA 1
ATOM 633 C C . ARG A 1 84 ? 12.030 -1.319 -11.685 1.00 94.50 84 ARG A C 1
ATOM 635 O O . ARG A 1 84 ? 10.861 -1.162 -12.030 1.00 94.50 84 ARG A O 1
ATOM 642 N N . TRP A 1 85 ? 12.625 -2.508 -11.715 1.00 95.69 85 TRP A N 1
ATOM 643 C CA . TRP A 1 85 ? 11.901 -3.722 -12.097 1.00 95.69 85 TRP A CA 1
ATOM 644 C C . TRP A 1 85 ? 10.787 -4.077 -11.110 1.00 95.69 85 TRP A C 1
ATOM 646 O O . TRP A 1 85 ? 9.682 -4.422 -11.528 1.00 95.69 85 TRP A O 1
ATOM 656 N N . ALA A 1 86 ? 11.033 -3.940 -9.806 1.00 95.94 86 ALA A N 1
ATOM 657 C CA . ALA A 1 86 ? 10.016 -4.168 -8.785 1.00 95.94 86 ALA A CA 1
ATOM 658 C C . ALA A 1 86 ? 8.828 -3.200 -8.924 1.00 95.94 86 ALA A C 1
ATOM 660 O O . ALA A 1 86 ? 7.684 -3.618 -8.724 1.00 95.94 86 ALA A O 1
ATOM 661 N N . LEU A 1 87 ? 9.089 -1.938 -9.289 1.00 95.69 87 LEU A N 1
ATOM 662 C CA . LEU A 1 87 ? 8.065 -0.942 -9.607 1.00 95.69 87 LEU A CA 1
ATOM 663 C C . LEU A 1 87 ? 7.285 -1.330 -10.871 1.00 95.69 87 LEU A C 1
ATOM 665 O O . LEU A 1 87 ? 6.056 -1.371 -10.839 1.00 95.69 87 LEU A O 1
ATOM 669 N N . ALA A 1 88 ? 7.981 -1.676 -11.959 1.00 95.81 88 ALA A N 1
ATOM 670 C CA . ALA A 1 88 ? 7.350 -2.076 -13.217 1.00 95.81 88 ALA A CA 1
ATOM 671 C C . ALA A 1 88 ? 6.425 -3.289 -13.038 1.00 95.81 88 ALA A C 1
ATOM 673 O O . ALA A 1 88 ? 5.280 -3.268 -13.488 1.00 95.81 88 ALA A O 1
ATOM 674 N N . HIS A 1 89 ? 6.881 -4.323 -12.324 1.00 95.62 89 HIS A N 1
ATOM 675 C CA . HIS A 1 89 ? 6.065 -5.501 -12.031 1.00 95.62 89 HIS A CA 1
ATOM 676 C C . HIS A 1 89 ? 4.855 -5.180 -11.157 1.00 95.62 89 HIS A C 1
ATOM 678 O O . HIS A 1 89 ? 3.782 -5.740 -11.367 1.00 95.62 89 HIS A O 1
ATOM 684 N N . TRP A 1 90 ? 5.006 -4.280 -10.188 1.00 96.12 90 TRP A N 1
ATOM 685 C CA . TRP A 1 90 ? 3.898 -3.861 -9.337 1.00 96.12 90 TRP A CA 1
ATOM 686 C C . TRP A 1 90 ? 2.823 -3.083 -10.102 1.00 96.12 90 TRP A C 1
ATOM 688 O O . TRP A 1 90 ? 1.633 -3.318 -9.900 1.00 96.12 90 TRP A O 1
ATOM 698 N N . LEU A 1 91 ? 3.224 -2.184 -11.002 1.00 95.75 91 LEU A N 1
ATOM 699 C CA . LEU A 1 91 ? 2.301 -1.477 -11.892 1.00 95.75 91 LEU A CA 1
ATOM 700 C C . LEU A 1 91 ? 1.620 -2.451 -12.862 1.00 95.75 91 LEU A C 1
ATOM 702 O O . LEU A 1 91 ? 0.406 -2.399 -13.030 1.00 95.75 91 LEU A O 1
ATOM 706 N N . ALA A 1 92 ? 2.374 -3.387 -13.444 1.00 96.25 92 ALA A N 1
ATOM 707 C CA . ALA A 1 92 ? 1.823 -4.403 -14.335 1.00 96.25 92 ALA A CA 1
ATOM 708 C C . ALA A 1 92 ? 0.800 -5.308 -13.628 1.00 96.25 92 ALA A C 1
ATOM 710 O O . ALA A 1 92 ? -0.233 -5.624 -14.212 1.00 96.25 92 ALA A O 1
ATOM 711 N N . ALA A 1 93 ? 1.046 -5.684 -12.369 1.00 94.81 93 ALA A N 1
ATOM 712 C CA . ALA A 1 93 ? 0.087 -6.446 -11.570 1.00 94.81 93 ALA A CA 1
ATOM 713 C C . ALA A 1 93 ? -1.239 -5.686 -11.392 1.00 94.81 93 ALA A C 1
ATOM 715 O O . ALA A 1 93 ? -2.296 -6.269 -11.613 1.00 94.81 93 ALA A O 1
ATOM 716 N N . GLN A 1 94 ? -1.177 -4.379 -11.112 1.00 93.94 94 GLN A N 1
ATOM 717 C CA . GLN A 1 94 ? -2.367 -3.524 -10.985 1.00 93.94 94 GLN A CA 1
ATOM 718 C C . GLN A 1 94 ? -3.139 -3.358 -12.304 1.00 93.94 94 GLN A C 1
ATOM 720 O O . GLN A 1 94 ? -4.357 -3.198 -12.309 1.00 93.94 94 GLN A O 1
ATOM 725 N N . ILE A 1 95 ? -2.450 -3.407 -13.447 1.00 96.19 95 ILE A N 1
ATOM 726 C CA . ILE A 1 95 ? -3.118 -3.435 -14.756 1.00 96.19 95 ILE A CA 1
ATOM 727 C C . ILE A 1 95 ? -3.879 -4.755 -14.931 1.00 96.19 95 ILE A C 1
ATOM 729 O O . ILE A 1 95 ? -5.021 -4.759 -15.386 1.00 96.19 95 ILE A O 1
ATOM 733 N N . VAL A 1 96 ? -3.251 -5.880 -14.575 1.00 96.38 96 VAL A N 1
ATOM 734 C CA . VAL A 1 96 ? -3.838 -7.222 -14.719 1.00 96.38 96 VAL A CA 1
ATOM 735 C C . VAL A 1 96 ? -5.038 -7.423 -13.792 1.00 96.38 96 VAL A C 1
ATOM 737 O O . VAL A 1 96 ? -6.023 -8.028 -14.210 1.00 96.38 96 VAL A O 1
ATOM 740 N N . ASP A 1 97 ? -4.978 -6.913 -12.560 1.00 91.81 97 ASP A N 1
ATOM 741 C CA . ASP A 1 97 ? -6.087 -6.993 -11.599 1.00 91.81 97 ASP A CA 1
ATOM 742 C C . ASP A 1 97 ? -7.176 -5.920 -11.815 1.00 91.81 97 ASP A C 1
ATOM 744 O O . ASP A 1 97 ? -8.244 -5.984 -11.204 1.00 91.81 97 ASP A O 1
ATOM 748 N N . GLY A 1 98 ? -6.941 -4.969 -12.727 1.00 91.19 98 GLY A N 1
ATOM 749 C CA . GLY A 1 98 ? -7.888 -3.925 -13.115 1.00 91.19 98 GLY A CA 1
ATOM 750 C C . GLY A 1 98 ? -7.953 -2.724 -12.168 1.00 91.19 98 GLY A C 1
ATOM 751 O O . GLY A 1 98 ? -8.773 -1.830 -12.386 1.00 91.19 98 GLY A O 1
ATOM 752 N N . SER A 1 99 ? -7.107 -2.661 -11.137 1.00 88.50 99 SER A N 1
ATOM 753 C CA . SER A 1 99 ? -7.016 -1.506 -10.232 1.00 88.50 99 SER A CA 1
ATOM 754 C C . SER A 1 99 ? -6.309 -0.295 -10.851 1.00 88.50 99 SER A C 1
ATOM 756 O O . SER A 1 99 ? -6.456 0.826 -10.351 1.00 88.50 99 SER A O 1
ATOM 758 N N . LEU A 1 100 ? -5.587 -0.498 -11.956 1.00 93.19 100 LEU A N 1
ATOM 759 C CA . LEU A 1 100 ? -4.945 0.544 -12.749 1.00 93.19 100 LEU A CA 1
ATOM 760 C C . LEU A 1 100 ? -5.367 0.436 -14.217 1.00 93.19 100 LEU A C 1
ATOM 762 O O . LEU A 1 100 ? -5.252 -0.619 -14.836 1.00 93.19 100 LEU A O 1
ATOM 766 N N . ASP A 1 101 ? -5.828 1.552 -14.784 1.00 96.12 101 ASP A N 1
ATOM 767 C CA . ASP A 1 101 ? -6.147 1.646 -16.210 1.00 96.12 101 ASP A CA 1
ATOM 768 C C . ASP A 1 101 ? -4.930 1.233 -17.069 1.00 96.12 101 ASP A C 1
ATOM 770 O O . ASP A 1 101 ? -3.833 1.746 -16.830 1.00 96.12 101 ASP A O 1
ATOM 774 N N . PRO A 1 102 ? -5.086 0.351 -18.078 1.00 96.56 102 PRO A N 1
ATOM 775 C CA . PRO A 1 102 ? -3.958 -0.135 -18.868 1.00 96.56 102 PRO A CA 1
ATOM 776 C C . PRO A 1 102 ? -3.161 0.959 -19.582 1.00 96.56 102 PRO A C 1
ATOM 778 O O . PRO A 1 102 ? -1.938 0.851 -19.666 1.00 96.56 102 PRO A O 1
ATOM 781 N N . ALA A 1 103 ? -3.817 2.008 -20.092 1.00 96.12 103 ALA A N 1
ATOM 782 C CA . ALA A 1 103 ? -3.121 3.081 -20.803 1.00 96.12 103 ALA A CA 1
ATOM 783 C C . ALA A 1 103 ? -2.287 3.927 -19.831 1.00 96.12 103 ALA A C 1
ATOM 785 O O . ALA A 1 103 ? -1.107 4.177 -20.074 1.00 96.12 103 ALA A O 1
ATOM 786 N N . THR A 1 104 ? -2.877 4.284 -18.692 1.00 95.81 104 THR A N 1
ATOM 787 C CA . THR A 1 104 ? -2.204 4.990 -17.597 1.00 95.81 104 THR A CA 1
ATOM 788 C C . THR A 1 104 ? -1.055 4.159 -17.032 1.00 95.81 104 THR A C 1
ATOM 790 O O . THR A 1 104 ? 0.043 4.663 -16.825 1.00 95.81 104 THR A O 1
ATOM 793 N N . GLY A 1 105 ? -1.277 2.867 -16.795 1.00 94.75 105 GLY A N 1
ATOM 794 C CA . GLY A 1 105 ? -0.258 1.978 -16.254 1.00 94.75 105 GLY A CA 1
ATOM 795 C C . GLY A 1 105 ? 0.918 1.773 -17.205 1.00 94.75 105 GLY A C 1
ATOM 796 O O . GLY A 1 105 ? 2.063 1.785 -16.757 1.00 94.75 105 GLY A O 1
ATOM 797 N N . ALA A 1 106 ? 0.662 1.649 -18.510 1.00 95.31 106 ALA A N 1
ATOM 798 C CA . ALA A 1 106 ? 1.721 1.583 -19.513 1.00 95.31 106 ALA A CA 1
ATOM 799 C C . ALA A 1 106 ? 2.560 2.872 -19.553 1.00 95.31 106 ALA A C 1
ATOM 801 O O . ALA A 1 106 ? 3.787 2.789 -19.618 1.00 95.31 106 ALA A O 1
ATOM 802 N N . ASP A 1 107 ? 1.923 4.044 -19.456 1.00 95.38 107 ASP A N 1
ATOM 803 C CA . ASP A 1 107 ? 2.615 5.337 -19.384 1.00 95.38 107 ASP A CA 1
ATOM 804 C C . ASP A 1 107 ? 3.495 5.447 -18.125 1.00 95.38 107 ASP A C 1
ATOM 806 O O . ASP A 1 107 ? 4.675 5.784 -18.215 1.00 95.38 107 ASP A O 1
ATOM 810 N N . LEU A 1 108 ? 2.981 5.043 -16.958 1.00 94.56 108 LEU A N 1
ATOM 811 C CA . LEU A 1 108 ? 3.759 5.020 -15.713 1.00 94.56 108 LEU A CA 1
ATOM 812 C C . LEU A 1 108 ? 4.958 4.065 -15.795 1.00 94.56 108 LEU A C 1
ATOM 814 O O . LEU A 1 108 ? 6.057 4.425 -15.379 1.00 94.56 108 LEU A O 1
ATOM 818 N N . ILE A 1 109 ? 4.781 2.863 -16.357 1.00 94.75 109 ILE A N 1
ATOM 819 C CA . ILE A 1 109 ? 5.890 1.917 -16.569 1.00 94.75 109 ILE A CA 1
ATOM 820 C C . ILE A 1 109 ? 6.939 2.532 -17.500 1.00 94.75 109 ILE A C 1
ATOM 822 O O . ILE A 1 109 ? 8.138 2.402 -17.248 1.00 94.75 109 ILE A O 1
ATOM 826 N N . TRP A 1 110 ? 6.505 3.219 -18.556 1.00 93.00 110 TRP A N 1
ATOM 827 C CA . TRP A 1 110 ? 7.401 3.877 -19.497 1.00 93.00 110 TRP A CA 1
ATOM 828 C C . TRP A 1 110 ? 8.233 4.980 -18.827 1.00 93.00 110 TRP A C 1
ATOM 830 O O . TRP A 1 110 ? 9.465 4.961 -18.900 1.00 93.00 110 TRP A O 1
ATOM 840 N N . VAL A 1 111 ? 7.566 5.910 -18.139 1.00 92.81 111 VAL A N 1
ATOM 841 C CA . VAL A 1 111 ? 8.187 7.105 -17.552 1.00 92.81 111 VAL A CA 1
ATOM 842 C C . VAL A 1 111 ? 9.006 6.776 -16.303 1.00 92.81 111 VAL A C 1
ATOM 844 O O . VAL A 1 111 ? 10.120 7.273 -16.157 1.00 92.81 111 VAL A O 1
ATOM 847 N N . GLU A 1 112 ? 8.490 5.938 -15.402 1.00 90.94 112 GLU A N 1
ATOM 848 C CA . GLU A 1 112 ? 9.087 5.735 -14.074 1.00 90.94 112 GLU A CA 1
ATOM 849 C C . GLU A 1 112 ? 10.023 4.521 -13.980 1.00 90.94 112 GLU A C 1
ATOM 851 O O . GLU A 1 112 ? 10.791 4.419 -13.017 1.00 90.94 112 GLU A O 1
ATOM 856 N N . ALA A 1 113 ? 9.968 3.590 -14.940 1.00 92.12 113 ALA A N 1
ATOM 857 C CA . ALA A 1 113 ? 10.807 2.392 -14.939 1.00 92.12 113 ALA A CA 1
ATOM 858 C C . ALA A 1 113 ? 11.622 2.235 -16.227 1.00 92.12 113 ALA A C 1
ATOM 860 O O . ALA A 1 113 ? 12.848 2.184 -16.159 1.00 92.12 113 ALA A O 1
ATOM 861 N N . ALA A 1 114 ? 10.982 2.187 -17.399 1.00 89.94 114 ALA A N 1
ATOM 862 C CA . ALA A 1 114 ? 11.673 1.891 -18.654 1.00 89.94 114 ALA A CA 1
ATOM 863 C C . ALA A 1 114 ? 12.727 2.952 -19.012 1.00 89.94 114 ALA A C 1
ATOM 865 O O . ALA A 1 114 ? 13.829 2.585 -19.418 1.00 89.94 114 ALA A O 1
ATOM 866 N N . SER A 1 115 ? 12.423 4.239 -18.811 1.00 88.69 115 SER A N 1
ATOM 867 C CA . SER A 1 115 ? 13.379 5.339 -19.016 1.00 88.69 115 SER A CA 1
ATOM 868 C C . SER A 1 115 ? 14.637 5.181 -18.151 1.00 88.69 115 SER A C 1
ATOM 870 O O . SER A 1 115 ? 15.755 5.252 -18.656 1.00 88.69 115 SER A O 1
ATOM 872 N N . GLU A 1 116 ? 14.462 4.886 -16.861 1.00 88.31 116 GLU A N 1
ATOM 873 C CA . GLU A 1 116 ? 15.559 4.710 -15.894 1.00 88.31 116 GLU A CA 1
ATOM 874 C C . GLU A 1 116 ? 16.375 3.433 -16.149 1.00 88.31 116 GLU A C 1
ATOM 876 O O . GLU A 1 116 ? 17.569 3.378 -15.865 1.00 88.31 116 GLU A O 1
ATOM 881 N N . LEU A 1 117 ? 15.743 2.412 -16.728 1.00 91.06 117 LEU A N 1
ATOM 882 C CA . LEU A 1 117 ? 16.387 1.169 -17.155 1.00 91.06 117 LEU A CA 1
ATOM 883 C C . LEU A 1 117 ? 17.050 1.274 -18.542 1.00 91.06 117 LEU A C 1
ATOM 885 O O . LEU A 1 117 ? 17.649 0.303 -19.004 1.00 91.06 117 LEU A O 1
ATOM 889 N N . GLY A 1 118 ? 16.939 2.418 -19.226 1.00 90.25 118 GLY A N 1
ATOM 890 C CA . GLY A 1 118 ? 17.507 2.618 -20.561 1.00 90.25 118 GLY A CA 1
ATOM 891 C C . GLY A 1 118 ? 16.790 1.842 -21.671 1.00 90.25 118 GLY A C 1
ATOM 892 O O . GLY A 1 118 ? 17.435 1.420 -22.627 1.00 90.25 118 GLY A O 1
ATOM 893 N N . TYR A 1 119 ? 15.473 1.653 -21.550 1.00 85.81 119 TYR A N 1
ATOM 894 C CA . TYR A 1 119 ? 14.618 0.924 -22.498 1.00 85.81 119 TYR A CA 1
ATOM 895 C C . TYR A 1 119 ? 15.115 -0.506 -22.779 1.00 85.81 119 TYR A C 1
ATOM 897 O O . TYR A 1 119 ? 15.582 -0.815 -23.880 1.00 85.81 119 TYR A O 1
ATOM 905 N N . PRO A 1 120 ? 15.038 -1.405 -21.783 1.00 82.88 120 PRO A N 1
ATOM 906 C CA . PRO A 1 120 ? 15.550 -2.759 -21.920 1.00 82.88 120 PRO A CA 1
ATOM 907 C C . PRO A 1 120 ? 14.777 -3.538 -22.993 1.00 82.88 120 PRO A C 1
ATOM 909 O O . PRO A 1 120 ? 13.557 -3.664 -22.949 1.00 82.88 120 PRO A O 1
ATOM 912 N N . ASN A 1 121 ? 15.511 -4.117 -23.946 1.00 76.00 121 ASN A N 1
ATOM 913 C CA . ASN A 1 121 ? 14.946 -4.937 -25.027 1.00 76.00 121 ASN A CA 1
ATOM 914 C C . ASN A 1 121 ? 14.763 -6.417 -24.634 1.00 76.00 121 ASN A C 1
ATOM 916 O O . ASN A 1 121 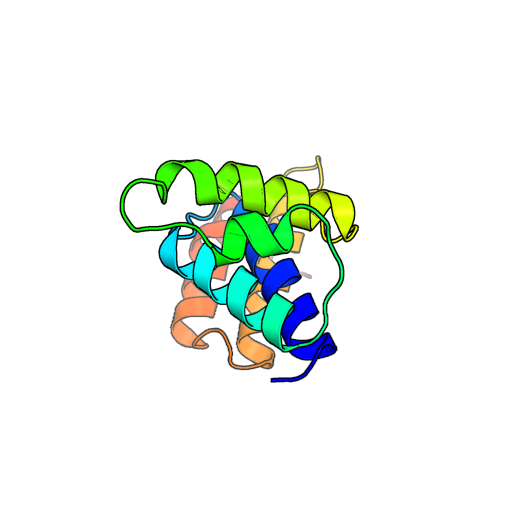? 14.357 -7.233 -25.463 1.00 76.00 121 ASN A O 1
ATOM 920 N N . ARG A 1 122 ? 15.133 -6.790 -23.402 1.00 63.44 122 ARG A N 1
ATOM 921 C CA . ARG A 1 122 ? 14.992 -8.140 -22.844 1.00 63.44 122 ARG A CA 1
ATOM 922 C C . ARG A 1 122 ? 14.562 -8.052 -21.385 1.00 63.44 122 ARG A C 1
ATOM 924 O O . ARG A 1 122 ? 15.046 -7.181 -20.664 1.00 63.44 122 ARG A O 1
ATOM 931 N N . LEU A 1 123 ? 13.663 -8.962 -21.023 1.00 59.88 123 LEU A N 1
ATOM 932 C CA . LEU A 1 123 ? 13.218 -9.242 -19.661 1.00 59.88 123 LEU A CA 1
ATOM 933 C C . LEU A 1 123 ? 14.182 -10.229 -18.998 1.00 59.88 123 LEU A C 1
ATOM 935 O O . LEU A 1 123 ? 14.673 -11.126 -19.727 1.00 59.88 123 LEU A O 1
#

Radius of gyration: 15.83 Å; chains: 1; bounding box: 35×29×43 Å